Protein AF-A0A956KDX7-F1 (afdb_monomer_lite)

Foldseek 3Di:
DDPPPPDDVVVVVVVVVVVCVCPPPVNVVLVVLVVVLVVLLVVLVVLLVVLVVQLVVLLVVLVVQLVVLVVCCVVVVDPVSVVSNVVSVVSSVVSVVSSVVSNVVSVCSSVPRDNDD

Sequence (117 aa):
MTSLTKVNPQIVDSLNVQAQTITDQAVTERQGRGLAFQAVAQSTAMAVQDATDYLRNMSMIATTAVGTALAKMIETKDPSYARVVELAQSSVKVAAESFHLIGASASEIVKSYPINE

pLDDT: mean 89.91, std 12.74, range [38.84, 98.69]

Radius of gyration: 29.83 Å; chains: 1; bounding box: 69×41×77 Å

Structure (mmCIF, N/CA/C/O backbone):
data_AF-A0A956KDX7-F1
#
_entry.id   AF-A0A956KDX7-F1
#
loop_
_atom_site.group_PDB
_atom_site.id
_atom_site.type_symbol
_atom_site.label_atom_id
_atom_site.label_alt_id
_atom_site.label_comp_id
_atom_site.label_asym_id
_atom_site.label_entity_id
_atom_site.label_seq_id
_atom_site.pdbx_PDB_ins_code
_atom_site.Cartn_x
_atom_site.Cartn_y
_atom_site.Cartn_z
_atom_site.occupancy
_atom_site.B_iso_or_equiv
_atom_site.auth_seq_id
_atom_site.auth_comp_id
_atom_site.auth_asym_id
_atom_site.auth_atom_id
_atom_site.pdbx_PDB_model_num
ATOM 1 N N . MET A 1 1 ? 46.003 32.703 -47.638 1.00 38.84 1 MET A N 1
ATOM 2 C CA . MET A 1 1 ? 46.806 31.496 -47.350 1.00 38.84 1 MET A CA 1
ATOM 3 C C . MET A 1 1 ? 46.011 30.632 -46.385 1.00 38.84 1 MET A C 1
ATOM 5 O O . MET A 1 1 ? 46.080 30.823 -45.180 1.00 38.84 1 MET A O 1
ATOM 9 N N . THR A 1 2 ? 45.140 29.783 -46.918 1.00 42.66 2 THR A N 1
ATOM 10 C CA . THR A 1 2 ? 44.220 28.941 -46.148 1.00 42.66 2 THR A CA 1
ATOM 11 C C . THR A 1 2 ? 44.937 27.660 -45.741 1.00 42.66 2 THR A C 1
ATOM 13 O O . THR A 1 2 ? 44.982 26.693 -46.495 1.00 42.66 2 THR A O 1
ATOM 16 N N . SER A 1 3 ? 45.516 27.656 -44.540 1.00 46.81 3 SER A N 1
ATOM 17 C CA . SER A 1 3 ? 45.847 26.404 -43.861 1.00 46.81 3 SER A CA 1
ATOM 18 C C . SER A 1 3 ? 44.531 25.761 -43.424 1.00 46.81 3 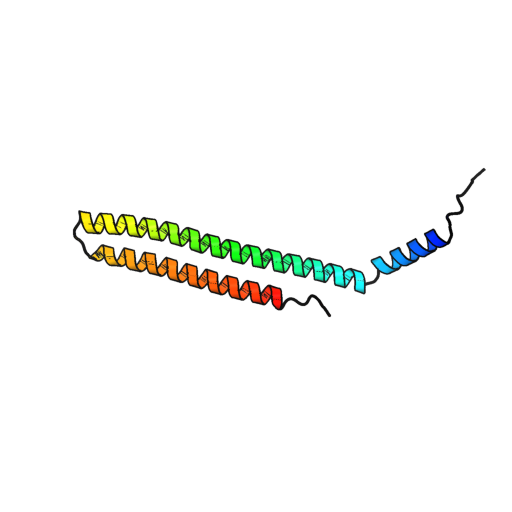SER A C 1
ATOM 20 O O . SER A 1 3 ? 44.039 26.001 -42.325 1.00 46.81 3 SER A O 1
ATOM 22 N N . LEU A 1 4 ? 43.898 25.019 -44.335 1.00 52.03 4 LEU A N 1
ATOM 23 C CA . LEU A 1 4 ? 42.880 24.045 -43.962 1.00 52.03 4 LEU A CA 1
ATOM 24 C C . LEU A 1 4 ? 43.614 22.917 -43.243 1.00 52.03 4 LEU A C 1
ATOM 26 O O . LEU A 1 4 ? 44.289 22.097 -43.864 1.00 52.03 4 LEU A O 1
ATOM 30 N N . THR A 1 5 ? 43.530 22.946 -41.918 1.00 56.41 5 THR A N 1
ATOM 31 C CA . THR A 1 5 ? 44.028 21.940 -40.987 1.00 56.41 5 THR A CA 1
ATOM 32 C C . THR A 1 5 ? 43.696 20.545 -41.516 1.00 56.41 5 THR A C 1
ATOM 34 O O . THR A 1 5 ? 42.536 20.135 -41.508 1.00 56.41 5 THR A O 1
ATOM 37 N N . LYS A 1 6 ? 44.698 19.803 -42.005 1.00 69.25 6 LYS A N 1
ATOM 38 C CA . LYS A 1 6 ? 44.539 18.375 -42.303 1.00 69.25 6 LYS A CA 1
ATOM 39 C C . LYS A 1 6 ? 44.358 17.655 -40.971 1.00 69.25 6 LYS A C 1
ATOM 41 O O . LYS A 1 6 ? 45.334 17.325 -40.303 1.00 69.25 6 LYS A O 1
ATOM 46 N N . VAL A 1 7 ? 43.108 17.49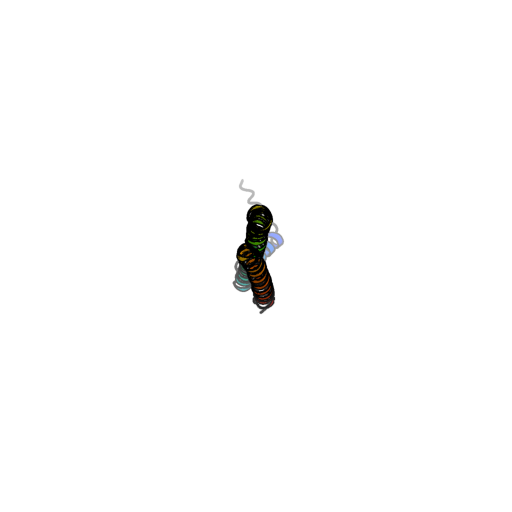3 -40.552 1.00 74.06 7 VAL A N 1
ATOM 47 C CA . VAL A 1 7 ? 42.754 16.697 -39.374 1.00 74.06 7 VAL A CA 1
ATOM 48 C C . VAL A 1 7 ? 43.257 15.266 -39.592 1.00 74.06 7 VAL A C 1
ATOM 50 O O . VAL A 1 7 ? 43.201 14.752 -40.710 1.00 74.06 7 VAL A O 1
ATOM 53 N N . ASN A 1 8 ? 43.794 14.644 -38.538 1.00 84.00 8 ASN A N 1
ATOM 54 C CA . ASN A 1 8 ? 44.323 13.281 -38.590 1.00 84.00 8 ASN A CA 1
ATOM 55 C C . ASN A 1 8 ? 43.230 12.313 -39.111 1.00 84.00 8 ASN A C 1
ATOM 57 O O . ASN A 1 8 ? 42.148 12.281 -38.520 1.00 84.00 8 ASN A O 1
ATOM 61 N N . PRO A 1 9 ? 43.494 11.514 -40.165 1.00 83.75 9 PRO A N 1
ATOM 62 C CA . PRO A 1 9 ? 42.525 10.569 -40.727 1.00 83.75 9 PRO A CA 1
ATOM 63 C C . PRO A 1 9 ? 41.897 9.620 -39.697 1.00 83.75 9 PRO A C 1
ATOM 65 O O . PRO A 1 9 ? 40.703 9.366 -39.757 1.00 83.75 9 PRO A O 1
ATOM 68 N N . GLN A 1 10 ? 42.648 9.190 -38.679 1.00 83.25 10 GLN A N 1
ATOM 69 C CA . GLN A 1 10 ? 42.137 8.319 -37.612 1.00 83.25 10 GLN A CA 1
ATOM 70 C C . GLN A 1 10 ? 41.071 9.010 -36.741 1.00 83.25 10 GLN A C 1
ATOM 72 O O . GLN A 1 10 ? 40.168 8.360 -36.212 1.00 83.25 10 GLN A O 1
ATOM 77 N N . ILE A 1 11 ? 41.146 10.338 -36.594 1.00 84.25 11 ILE A N 1
ATOM 78 C CA . ILE A 1 11 ? 40.119 11.126 -35.897 1.00 84.25 11 ILE A CA 1
ATOM 79 C C . ILE A 1 11 ? 38.853 11.210 -36.756 1.00 84.25 11 ILE A C 1
ATOM 81 O O . ILE A 1 11 ? 37.751 11.065 -36.238 1.00 84.25 11 ILE A O 1
ATOM 85 N N . VAL A 1 12 ? 38.998 11.390 -38.070 1.00 83.69 12 VAL A N 1
ATOM 86 C CA . VAL A 1 12 ? 37.855 11.412 -38.997 1.00 83.69 12 VAL A CA 1
ATOM 87 C C . VAL A 1 12 ? 37.167 10.043 -39.039 1.00 83.69 12 VAL A C 1
ATOM 89 O O . VAL A 1 12 ? 35.945 9.968 -38.936 1.00 83.69 12 VAL A O 1
ATOM 92 N N . ASP A 1 13 ? 37.942 8.961 -39.091 1.00 85.25 13 ASP A N 1
ATOM 93 C CA . ASP A 1 13 ? 37.415 7.595 -39.098 1.00 85.25 13 ASP A CA 1
ATOM 94 C C . ASP A 1 13 ? 36.713 7.245 -37.782 1.00 85.25 13 ASP A C 1
ATOM 96 O O . ASP A 1 13 ? 35.600 6.723 -37.795 1.00 85.25 13 ASP A O 1
ATOM 100 N N . SER A 1 14 ? 37.304 7.588 -36.633 1.00 84.19 14 SER A N 1
ATOM 101 C CA . SER A 1 14 ? 36.665 7.346 -35.331 1.00 84.19 14 SER A CA 1
ATOM 102 C C . SER A 1 14 ? 35.381 8.160 -35.127 1.00 84.19 14 SER A C 1
ATOM 104 O O . SER A 1 14 ? 34.442 7.650 -34.514 1.00 84.19 14 SER A O 1
ATOM 106 N N . LEU A 1 15 ? 35.293 9.380 -35.670 1.00 84.00 15 LEU A N 1
ATOM 107 C CA . LEU A 1 15 ? 34.060 10.175 -35.673 1.00 84.00 15 LEU A CA 1
ATOM 108 C C . LEU A 1 15 ? 32.990 9.579 -36.591 1.00 84.00 15 LEU A C 1
ATOM 110 O O . LEU A 1 15 ? 31.826 9.546 -36.206 1.00 84.00 15 LEU A O 1
ATOM 114 N N . ASN A 1 16 ? 33.364 9.065 -37.765 1.00 83.69 16 ASN A N 1
ATOM 115 C CA . ASN A 1 16 ? 32.429 8.393 -38.672 1.00 83.69 16 ASN A CA 1
ATOM 116 C C . ASN A 1 16 ? 31.890 7.089 -38.068 1.00 83.69 16 ASN A C 1
ATOM 118 O O . ASN A 1 16 ? 30.689 6.833 -38.139 1.00 83.69 16 ASN A O 1
ATOM 122 N N . VAL A 1 17 ? 32.748 6.302 -37.409 1.00 85.25 17 VAL A N 1
ATOM 123 C CA . VAL A 1 17 ? 32.337 5.096 -36.671 1.00 85.25 17 VAL A CA 1
ATOM 124 C C . VAL A 1 17 ? 31.410 5.458 -35.512 1.00 85.25 17 VAL A C 1
ATOM 126 O O . VAL A 1 17 ? 30.378 4.812 -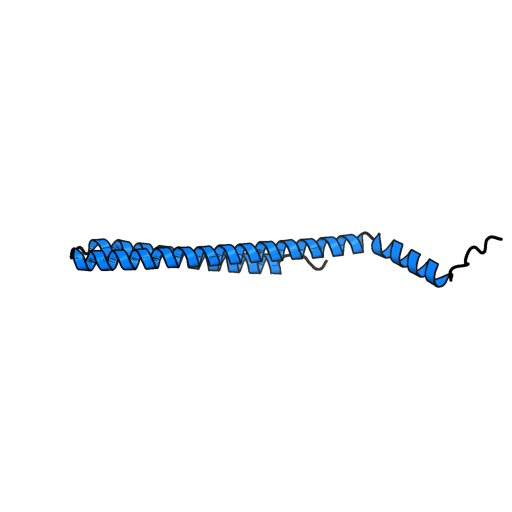35.335 1.00 85.25 17 VAL A O 1
ATOM 129 N N . GLN A 1 18 ? 31.717 6.511 -34.747 1.00 82.31 18 GLN A N 1
ATOM 130 C CA . GLN A 1 18 ? 30.822 6.995 -33.691 1.00 82.31 18 GLN A CA 1
ATOM 131 C C . GLN A 1 18 ? 29.483 7.468 -34.255 1.00 82.31 18 GLN A C 1
ATOM 133 O O . GLN A 1 18 ? 28.448 7.054 -33.744 1.00 82.31 18 GLN A O 1
ATOM 138 N N . ALA A 1 19 ? 29.486 8.268 -35.324 1.00 77.38 19 ALA A N 1
ATOM 139 C CA . ALA A 1 19 ? 28.275 8.765 -35.973 1.00 77.38 19 ALA A CA 1
ATOM 140 C C . ALA A 1 19 ? 27.385 7.618 -36.489 1.00 77.38 19 ALA A C 1
ATOM 142 O O . ALA A 1 19 ? 26.165 7.672 -36.342 1.00 77.38 19 ALA A O 1
ATOM 143 N N . GLN A 1 20 ? 27.980 6.549 -37.025 1.00 77.56 20 GLN A N 1
ATOM 144 C CA . GLN A 1 20 ? 27.248 5.340 -37.418 1.00 77.56 20 GLN A CA 1
ATOM 145 C C . GLN A 1 20 ? 26.741 4.550 -36.209 1.00 77.56 20 GLN A C 1
ATOM 147 O O . GLN A 1 20 ? 25.601 4.107 -36.205 1.00 77.56 20 GLN A O 1
ATOM 152 N N . THR A 1 21 ? 27.542 4.427 -35.151 1.00 77.69 21 THR A N 1
ATOM 153 C CA . THR A 1 21 ? 27.160 3.678 -33.943 1.00 77.69 21 THR A CA 1
ATOM 154 C C . THR A 1 21 ? 26.004 4.348 -33.195 1.00 77.69 21 THR A C 1
ATOM 156 O O . THR A 1 21 ? 25.123 3.664 -32.692 1.00 77.69 21 THR A O 1
ATOM 159 N N . ILE A 1 22 ? 25.966 5.683 -33.122 1.00 79.25 22 ILE A N 1
ATOM 160 C CA . ILE A 1 22 ? 24.874 6.404 -32.439 1.00 79.25 22 ILE A CA 1
ATOM 161 C C . ILE A 1 22 ? 23.586 6.473 -33.268 1.00 79.25 22 ILE A C 1
ATOM 163 O O . ILE A 1 22 ? 22.516 6.648 -32.696 1.00 79.25 22 ILE A O 1
ATOM 167 N N . THR A 1 23 ? 23.681 6.357 -34.596 1.00 77.12 23 THR A N 1
ATOM 168 C CA . THR A 1 23 ? 22.516 6.289 -35.497 1.00 77.12 23 THR A CA 1
ATOM 169 C C . THR A 1 23 ? 22.053 4.858 -35.750 1.00 77.12 23 THR A C 1
ATOM 171 O O . THR A 1 23 ? 20.988 4.658 -36.332 1.00 77.12 23 THR A O 1
ATOM 174 N N . ASP A 1 24 ? 22.815 3.869 -35.277 1.00 84.19 24 ASP A N 1
ATOM 175 C CA . ASP A 1 24 ? 22.420 2.471 -35.296 1.00 84.19 24 ASP A CA 1
ATOM 176 C C . ASP A 1 24 ? 21.109 2.302 -34.517 1.00 84.19 24 ASP A C 1
ATOM 178 O O . ASP A 1 24 ? 20.984 2.631 -33.326 1.00 84.19 24 ASP A O 1
ATOM 182 N N . GLN A 1 25 ? 20.114 1.772 -35.220 1.00 79.06 25 GLN A N 1
ATOM 183 C CA . GLN A 1 25 ? 18.797 1.483 -34.686 1.00 79.06 25 GLN A CA 1
ATOM 184 C C . GLN A 1 25 ? 18.890 0.594 -33.436 1.00 79.06 25 GLN A C 1
ATOM 186 O O . GLN A 1 25 ? 18.194 0.851 -32.456 1.00 79.06 25 GLN A O 1
ATOM 191 N N . ALA A 1 26 ? 19.825 -0.361 -33.394 1.00 79.81 26 ALA A N 1
ATOM 192 C CA . ALA A 1 26 ? 20.014 -1.245 -32.245 1.00 79.81 26 ALA A CA 1
ATOM 193 C C . ALA A 1 26 ? 20.528 -0.517 -30.987 1.00 79.81 26 ALA A C 1
ATOM 195 O O . ALA A 1 26 ? 20.305 -0.979 -29.861 1.00 79.81 26 ALA A O 1
ATOM 196 N N . VAL A 1 27 ? 21.244 0.603 -31.147 1.00 81.62 27 VAL A N 1
ATOM 197 C CA . VAL A 1 27 ? 21.696 1.448 -30.028 1.00 81.62 27 VAL A CA 1
ATOM 198 C C . VAL A 1 27 ? 20.547 2.319 -29.533 1.00 81.62 27 VAL A C 1
ATOM 200 O O . VAL A 1 27 ? 20.301 2.372 -28.326 1.00 81.62 27 VAL A O 1
ATOM 203 N N . THR A 1 28 ? 19.795 2.928 -30.450 1.00 81.62 28 THR A N 1
ATOM 204 C CA . THR A 1 28 ? 18.619 3.746 -30.112 1.00 81.62 28 THR A CA 1
ATOM 205 C C . THR A 1 28 ? 17.534 2.914 -29.418 1.00 81.62 28 THR A C 1
ATOM 207 O O . THR A 1 28 ? 16.993 3.328 -28.395 1.00 81.62 28 THR A O 1
ATOM 210 N N . GLU A 1 29 ? 17.260 1.702 -29.903 1.00 82.81 29 GLU A N 1
ATOM 211 C CA . GLU A 1 29 ? 16.289 0.788 -29.294 1.00 82.81 29 GLU A CA 1
ATOM 212 C C . GLU A 1 29 ? 16.709 0.344 -27.888 1.00 82.81 29 GLU A C 1
ATOM 214 O O . GLU A 1 29 ? 15.880 0.332 -26.977 1.00 82.81 29 GLU A O 1
ATOM 219 N N . ARG A 1 30 ? 17.995 0.028 -27.671 1.00 83.00 30 ARG A N 1
ATOM 220 C CA . ARG A 1 30 ? 18.514 -0.315 -26.335 1.00 83.00 30 ARG A CA 1
ATOM 221 C C . ARG A 1 30 ? 18.379 0.842 -25.351 1.00 83.00 30 ARG A C 1
ATOM 223 O O . ARG A 1 30 ? 17.954 0.632 -24.216 1.00 83.00 30 ARG A O 1
ATOM 230 N N . GLN A 1 31 ? 18.701 2.061 -25.781 1.00 84.56 31 GLN A N 1
ATOM 231 C CA . GLN A 1 31 ? 18.516 3.257 -24.958 1.00 84.56 31 GLN A CA 1
ATOM 232 C C . GLN A 1 31 ? 17.033 3.491 -24.640 1.00 84.56 31 GLN A C 1
ATOM 234 O O . GLN A 1 31 ? 16.687 3.710 -23.480 1.00 84.56 31 GLN A O 1
ATOM 239 N N . GLY A 1 32 ? 16.154 3.370 -25.639 1.00 84.88 32 GLY A N 1
ATOM 240 C CA . GLY A 1 32 ? 14.706 3.491 -25.467 1.00 84.88 32 GLY A CA 1
ATOM 241 C C . GLY A 1 32 ? 14.143 2.485 -24.461 1.00 84.88 32 GLY A C 1
ATOM 242 O O . GLY A 1 32 ? 13.394 2.875 -23.565 1.00 84.88 32 GLY A O 1
ATOM 243 N N . ARG A 1 33 ? 14.563 1.213 -24.533 1.00 85.12 33 ARG A N 1
ATOM 244 C CA . ARG A 1 33 ? 14.187 0.183 -23.547 1.00 85.12 33 ARG A CA 1
ATOM 245 C C . ARG A 1 33 ? 14.679 0.515 -22.141 1.00 85.12 33 ARG A C 1
ATOM 247 O O . ARG A 1 33 ? 13.922 0.368 -21.187 1.00 85.12 33 ARG A O 1
ATOM 254 N N . GLY A 1 34 ? 15.914 1.003 -22.004 1.00 86.75 34 GLY A N 1
ATOM 255 C CA . GLY A 1 34 ? 16.469 1.417 -20.713 1.00 86.75 34 GLY A CA 1
ATOM 256 C C . GLY A 1 34 ? 15.679 2.559 -20.066 1.00 86.75 34 GLY A C 1
ATOM 257 O O . GLY A 1 34 ? 15.354 2.492 -18.882 1.00 86.75 34 GLY A O 1
ATOM 258 N N . LEU A 1 35 ? 15.308 3.573 -20.851 1.00 90.25 35 LEU A N 1
ATOM 259 C CA . LEU A 1 35 ? 14.463 4.678 -20.386 1.00 90.25 35 LEU A CA 1
ATOM 260 C C . LEU A 1 35 ? 13.058 4.200 -20.006 1.00 90.25 35 LEU A C 1
ATOM 262 O O . LEU A 1 35 ? 12.517 4.616 -18.983 1.00 90.25 35 LEU A O 1
ATOM 266 N N . ALA A 1 36 ? 12.480 3.296 -20.795 1.00 89.88 36 ALA A N 1
ATOM 267 C CA . ALA A 1 36 ? 11.163 2.747 -20.511 1.00 89.88 36 ALA A CA 1
ATOM 268 C C . ALA A 1 36 ? 11.163 1.877 -19.238 1.00 89.88 36 ALA A C 1
ATOM 270 O O . ALA A 1 36 ? 10.268 2.021 -18.405 1.00 89.88 36 ALA A O 1
ATOM 271 N N . PHE A 1 37 ? 12.206 1.068 -19.014 1.00 92.19 37 PHE A N 1
ATOM 272 C CA . PHE A 1 37 ? 12.401 0.343 -17.755 1.00 92.19 37 PHE A CA 1
ATOM 273 C C . PHE A 1 37 ? 12.514 1.297 -16.562 1.00 92.19 37 PHE A C 1
ATOM 275 O O . PHE A 1 37 ? 11.862 1.082 -15.544 1.00 92.19 37 PHE A O 1
ATOM 282 N N . GLN A 1 38 ? 13.295 2.377 -16.683 1.00 93.69 38 GLN A N 1
ATOM 283 C CA . GLN A 1 38 ? 13.408 3.387 -15.625 1.00 93.69 38 GLN A CA 1
ATOM 284 C C . GLN A 1 38 ? 12.058 4.041 -15.310 1.00 93.69 38 GLN A C 1
ATOM 286 O O . GLN A 1 38 ? 11.722 4.199 -14.137 1.00 93.69 38 GLN A O 1
ATOM 291 N N . ALA A 1 39 ? 11.261 4.370 -16.331 1.00 95.19 39 ALA A N 1
ATOM 292 C CA . ALA A 1 39 ? 9.926 4.934 -16.148 1.00 95.19 39 ALA A CA 1
ATOM 293 C C . ALA A 1 39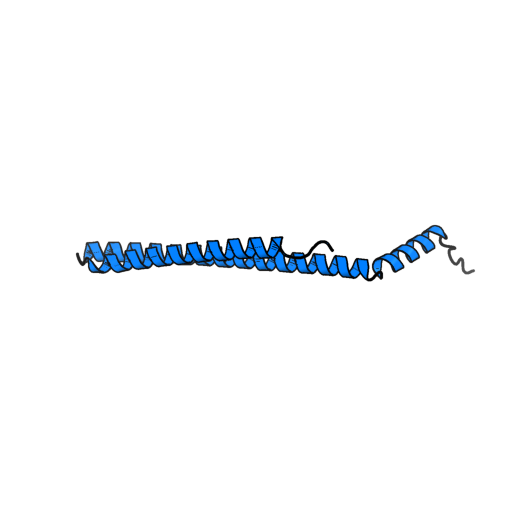 ? 8.976 3.953 -15.437 1.00 95.19 39 ALA A C 1
ATOM 295 O O . ALA A 1 39 ? 8.255 4.345 -14.518 1.00 95.19 39 ALA A O 1
ATOM 296 N N . VAL A 1 40 ? 9.012 2.666 -15.799 1.00 94.94 40 VAL A N 1
ATOM 297 C CA . VAL A 1 40 ? 8.235 1.616 -15.119 1.00 94.94 40 VAL A CA 1
ATOM 298 C C . VAL A 1 40 ? 8.697 1.433 -13.673 1.00 94.94 40 VAL A C 1
ATOM 300 O O . VAL A 1 40 ? 7.874 1.419 -12.757 1.00 94.94 40 VAL A O 1
ATOM 303 N N . ALA A 1 41 ? 10.005 1.357 -13.430 1.00 94.69 41 ALA A N 1
ATOM 304 C CA . ALA A 1 41 ? 10.562 1.257 -12.084 1.00 94.69 41 ALA A CA 1
ATOM 305 C C . ALA A 1 41 ? 10.174 2.465 -11.212 1.00 94.69 41 ALA A C 1
ATOM 307 O O . ALA A 1 41 ? 9.804 2.304 -10.051 1.00 94.69 41 ALA A O 1
ATOM 308 N N . GLN A 1 42 ? 10.182 3.676 -11.771 1.00 97.19 42 GLN A N 1
ATOM 309 C CA . GLN A 1 42 ? 9.751 4.875 -11.056 1.00 97.19 42 GLN A CA 1
ATOM 310 C C . GLN A 1 42 ? 8.247 4.855 -10.757 1.00 97.19 42 GLN A C 1
ATOM 312 O O . GLN A 1 42 ? 7.846 5.118 -9.626 1.00 97.19 42 GLN A O 1
ATOM 317 N N . SER A 1 43 ? 7.413 4.517 -11.742 1.00 97.25 43 SER A N 1
ATOM 318 C CA . SER A 1 43 ? 5.959 4.457 -11.566 1.00 97.25 43 SER A CA 1
ATOM 319 C C . SER A 1 43 ? 5.551 3.408 -10.526 1.00 97.25 43 SER A C 1
ATOM 321 O O . SER A 1 43 ? 4.725 3.683 -9.657 1.00 97.25 43 SER A O 1
ATOM 323 N N . THR A 1 44 ? 6.182 2.233 -10.548 1.00 97.44 44 THR A N 1
ATOM 324 C CA . THR A 1 44 ? 5.959 1.190 -9.534 1.00 97.44 44 THR A CA 1
ATOM 325 C C . THR A 1 44 ? 6.430 1.627 -8.147 1.00 97.44 44 THR A C 1
ATOM 327 O O . THR A 1 44 ? 5.728 1.384 -7.166 1.00 97.44 44 THR A O 1
ATOM 330 N N . ALA A 1 45 ? 7.561 2.334 -8.043 1.00 97.62 45 ALA A N 1
ATOM 331 C CA . ALA A 1 45 ? 8.014 2.910 -6.780 1.00 97.62 45 ALA A CA 1
ATOM 332 C C . ALA A 1 45 ? 7.019 3.943 -6.224 1.00 97.62 45 ALA A C 1
ATOM 334 O O . ALA A 1 45 ? 6.736 3.921 -5.027 1.00 97.62 45 ALA A O 1
ATOM 335 N N . MET A 1 46 ? 6.449 4.800 -7.077 1.00 98.31 46 MET A N 1
ATOM 336 C CA . MET A 1 46 ? 5.393 5.743 -6.685 1.00 98.31 46 MET A CA 1
ATOM 337 C C . MET A 1 46 ? 4.138 5.013 -6.198 1.00 98.31 46 MET A C 1
ATOM 339 O O . MET A 1 46 ? 3.624 5.347 -5.139 1.00 98.31 46 MET A O 1
ATOM 343 N N . ALA A 1 47 ? 3.701 3.955 -6.886 1.00 98.25 47 ALA A N 1
ATOM 344 C CA . ALA A 1 47 ? 2.547 3.167 -6.449 1.00 98.25 47 ALA A CA 1
ATOM 345 C C . ALA A 1 47 ? 2.752 2.543 -5.054 1.00 98.25 47 ALA A C 1
ATOM 347 O O . ALA A 1 47 ? 1.837 2.525 -4.231 1.00 98.25 47 ALA A O 1
ATOM 348 N N . VAL A 1 48 ? 3.964 2.059 -4.753 1.00 98.31 48 VAL A N 1
ATOM 349 C CA . VAL A 1 48 ? 4.306 1.548 -3.413 1.00 98.31 48 VAL A CA 1
ATOM 350 C C . VAL A 1 48 ? 4.330 2.672 -2.370 1.00 98.31 48 VAL A C 1
ATOM 352 O O . VAL A 1 48 ? 3.886 2.457 -1.239 1.00 98.31 48 VAL A O 1
ATOM 355 N N . GLN A 1 49 ? 4.814 3.865 -2.726 1.00 98.44 49 GLN A N 1
ATOM 356 C CA . GLN A 1 49 ? 4.772 5.042 -1.849 1.00 98.44 49 GLN A CA 1
ATOM 357 C C . GLN A 1 49 ? 3.329 5.450 -1.539 1.00 98.44 49 GLN A C 1
ATOM 359 O O . GLN A 1 49 ? 2.978 5.544 -0.365 1.00 98.44 49 GLN A O 1
ATOM 364 N N . ASP A 1 50 ? 2.469 5.557 -2.551 1.00 98.38 50 ASP A N 1
ATOM 365 C CA . ASP A 1 50 ? 1.049 5.883 -2.385 1.00 98.38 50 ASP A CA 1
ATOM 366 C C . ASP A 1 50 ? 0.337 4.856 -1.494 1.00 98.38 50 ASP A C 1
ATOM 368 O O . ASP A 1 50 ? -0.437 5.209 -0.602 1.00 98.38 50 ASP A O 1
ATOM 372 N N . ALA A 1 51 ? 0.636 3.568 -1.678 1.00 98.38 51 ALA A N 1
ATOM 373 C CA . ALA A 1 51 ? 0.087 2.507 -0.842 1.00 98.38 51 ALA A CA 1
ATOM 374 C C . ALA A 1 51 ? 0.592 2.579 0.613 1.00 98.38 51 ALA A C 1
ATOM 376 O O . ALA A 1 51 ? -0.170 2.336 1.554 1.00 98.38 51 ALA A O 1
ATOM 377 N N . THR A 1 52 ? 1.863 2.947 0.810 1.00 98.56 52 THR A N 1
ATOM 378 C CA . THR A 1 52 ? 2.441 3.198 2.141 1.00 98.56 52 THR A CA 1
ATOM 379 C C . THR A 1 52 ? 1.732 4.368 2.821 1.00 98.56 52 THR A C 1
ATOM 381 O O . THR A 1 52 ? 1.376 4.291 4.000 1.00 98.56 52 THR A O 1
ATOM 384 N N . ASP A 1 53 ? 1.501 5.445 2.075 1.00 98.56 53 ASP A N 1
ATOM 385 C CA . ASP A 1 53 ? 0.836 6.649 2.560 1.00 98.56 53 ASP A CA 1
ATOM 386 C C . ASP A 1 53 ? -0.632 6.376 2.892 1.00 98.56 53 ASP A C 1
ATOM 388 O O . ASP A 1 53 ? -1.110 6.801 3.945 1.00 98.56 53 ASP A O 1
ATOM 392 N N . TYR A 1 54 ? -1.329 5.586 2.073 1.00 98.44 54 TYR A N 1
ATOM 393 C CA . TYR A 1 54 ? -2.683 5.124 2.368 1.00 98.44 54 TYR A CA 1
ATOM 394 C C . TYR A 1 54 ? -2.750 4.347 3.690 1.00 98.44 54 TYR A C 1
ATOM 396 O O . TYR A 1 54 ? -3.576 4.669 4.549 1.00 98.44 54 TYR A O 1
ATOM 404 N N . LEU A 1 55 ? -1.849 3.380 3.902 1.00 98.69 55 LEU A N 1
ATOM 405 C CA . LEU A 1 55 ? -1.769 2.627 5.157 1.00 98.69 55 LEU A CA 1
ATOM 406 C C . LEU A 1 55 ? -1.487 3.539 6.358 1.00 98.69 55 LEU A C 1
ATOM 408 O O . LEU A 1 55 ? -2.137 3.407 7.402 1.00 98.69 55 LEU A O 1
ATOM 412 N N . ARG A 1 56 ? -0.556 4.489 6.220 1.00 98.62 56 ARG A N 1
ATOM 413 C CA . ARG A 1 56 ? -0.245 5.457 7.280 1.00 98.62 56 ARG A CA 1
ATOM 414 C C . ARG A 1 56 ? -1.465 6.315 7.617 1.00 98.62 56 ARG A C 1
ATOM 416 O O . ARG A 1 56 ? -1.817 6.436 8.790 1.00 98.62 56 ARG A O 1
ATOM 423 N N . ASN A 1 57 ? -2.135 6.858 6.604 1.00 98.44 57 ASN A N 1
ATOM 424 C CA . ASN A 1 57 ? -3.317 7.702 6.768 1.00 98.44 57 ASN A CA 1
ATOM 425 C C . ASN A 1 57 ? -4.463 6.939 7.435 1.00 98.44 57 ASN A C 1
ATOM 427 O O . ASN A 1 57 ? -5.054 7.431 8.398 1.00 98.44 57 ASN A O 1
ATOM 431 N N . MET A 1 58 ? -4.729 5.708 6.993 1.00 98.31 58 MET A N 1
ATOM 432 C CA . MET A 1 58 ? -5.769 4.877 7.593 1.00 98.31 58 MET A CA 1
ATOM 433 C C . MET A 1 58 ? -5.445 4.521 9.047 1.00 98.31 58 MET A C 1
ATOM 435 O O . MET A 1 58 ? -6.324 4.578 9.904 1.00 98.31 58 MET A O 1
ATOM 439 N N . SER A 1 59 ? -4.178 4.233 9.355 1.00 98.31 59 SER A N 1
ATOM 440 C CA . SER A 1 59 ? -3.726 3.954 10.725 1.00 98.31 59 SER A CA 1
ATOM 441 C C . SER A 1 59 ? -3.910 5.157 11.656 1.00 98.31 59 SER A C 1
ATOM 443 O O . SER A 1 59 ? -4.345 4.990 12.798 1.00 98.31 59 SER A O 1
ATOM 445 N N . MET A 1 60 ? -3.641 6.377 11.177 1.00 98.44 60 MET A N 1
ATOM 446 C CA . MET A 1 60 ? -3.862 7.609 11.948 1.00 98.44 60 MET A CA 1
ATOM 447 C C . MET A 1 60 ? -5.350 7.862 12.219 1.00 98.44 60 MET A C 1
ATOM 449 O O . MET A 1 60 ? -5.734 8.132 13.362 1.00 98.44 60 MET A O 1
ATOM 453 N N . ILE A 1 61 ? -6.197 7.729 11.192 1.00 98.12 61 ILE A N 1
ATOM 454 C CA . ILE A 1 61 ? -7.654 7.885 11.322 1.00 98.12 61 ILE A CA 1
ATOM 455 C C . ILE A 1 61 ? -8.204 6.846 12.301 1.00 98.12 61 ILE A C 1
ATOM 457 O O . ILE A 1 61 ? -8.928 7.198 13.232 1.00 98.12 61 ILE A O 1
ATOM 461 N N . ALA A 1 62 ? -7.824 5.578 12.131 1.00 98.38 62 ALA A N 1
ATOM 462 C CA . ALA A 1 62 ? -8.276 4.490 12.984 1.00 98.38 62 ALA A CA 1
ATOM 463 C C . ALA A 1 62 ? -7.855 4.692 14.442 1.00 98.38 62 ALA A C 1
ATOM 465 O O . ALA A 1 62 ? -8.688 4.566 15.333 1.00 98.38 62 ALA A O 1
ATOM 466 N N . THR A 1 63 ? -6.600 5.072 14.697 1.00 98.31 63 THR A N 1
ATOM 467 C CA . THR A 1 63 ? -6.110 5.338 16.062 1.00 98.31 63 THR A CA 1
ATOM 468 C C . THR A 1 63 ? -6.901 6.463 16.730 1.00 98.31 63 THR A C 1
ATOM 470 O O . THR A 1 63 ? -7.299 6.340 17.889 1.00 98.31 63 THR A O 1
ATOM 473 N N . THR A 1 64 ? -7.197 7.532 15.986 1.00 98.31 64 THR A N 1
ATOM 474 C CA . THR A 1 64 ? -8.017 8.648 16.479 1.00 98.31 64 THR A CA 1
ATOM 475 C C . THR A 1 64 ? -9.441 8.190 16.797 1.00 98.31 64 THR A C 1
ATOM 477 O O . THR A 1 64 ? -9.944 8.448 17.890 1.00 98.31 64 THR A O 1
ATOM 480 N N . ALA A 1 65 ? -10.073 7.452 15.879 1.00 98.06 65 ALA A N 1
ATOM 481 C CA . ALA A 1 65 ? -11.423 6.928 16.061 1.00 98.06 65 ALA A CA 1
ATOM 482 C C . ALA A 1 65 ? -11.516 5.976 17.263 1.00 98.06 65 ALA A C 1
ATOM 484 O O . ALA A 1 65 ? -12.446 6.089 18.060 1.00 98.06 65 ALA A O 1
ATOM 485 N N . VAL A 1 66 ? -10.532 5.085 17.434 1.00 98.50 66 VAL A N 1
ATOM 486 C CA . VAL A 1 66 ? -10.431 4.186 18.592 1.00 98.50 66 VAL A CA 1
ATOM 487 C C . VAL A 1 66 ? -10.321 4.990 19.884 1.00 98.50 66 VAL A C 1
ATOM 489 O O . VAL A 1 66 ? -11.080 4.736 20.814 1.00 98.50 66 VAL A O 1
ATOM 492 N N . GLY A 1 67 ? -9.438 5.992 19.942 1.00 98.12 67 GLY A N 1
ATOM 493 C CA . GLY A 1 67 ? -9.287 6.846 21.123 1.00 98.12 67 GLY A CA 1
ATOM 494 C C . GLY A 1 67 ? -10.592 7.548 21.517 1.00 98.12 67 GLY A C 1
ATOM 495 O O . GLY A 1 67 ? -10.997 7.499 22.679 1.00 98.12 67 GLY A O 1
ATOM 496 N N . THR A 1 68 ? -11.299 8.141 20.548 1.00 98.06 68 THR A N 1
ATOM 497 C CA . THR A 1 68 ? -12.601 8.784 20.790 1.00 98.06 68 THR A CA 1
ATOM 498 C C . THR A 1 68 ? -13.676 7.780 21.211 1.00 98.06 68 THR A C 1
ATOM 500 O O . THR A 1 68 ? -14.427 8.054 22.148 1.00 98.06 68 THR A O 1
ATOM 503 N N . ALA A 1 69 ? -13.749 6.617 20.561 1.00 98.25 69 ALA A N 1
ATOM 504 C CA . ALA A 1 69 ? -14.720 5.578 20.893 1.00 98.25 69 ALA A CA 1
ATOM 505 C C . ALA A 1 69 ? -14.515 5.043 22.315 1.00 98.25 69 ALA A C 1
ATOM 507 O O . ALA A 1 69 ? -15.481 4.920 23.063 1.00 98.25 69 ALA A O 1
ATOM 508 N N . LEU A 1 70 ? -13.266 4.798 22.720 1.00 98.12 70 LEU A N 1
ATOM 509 C CA . LEU A 1 70 ? -12.936 4.364 24.078 1.00 98.12 70 LEU A CA 1
ATOM 510 C C . LEU A 1 70 ? -13.318 5.420 25.121 1.00 98.12 70 LEU A C 1
ATOM 512 O O . LEU A 1 70 ? -13.942 5.084 26.126 1.00 98.12 70 LEU A O 1
ATOM 516 N N . ALA A 1 71 ? -13.010 6.697 24.867 1.00 98.31 71 ALA A N 1
ATOM 517 C CA . ALA A 1 71 ? -13.411 7.786 25.757 1.00 98.31 71 ALA A CA 1
ATOM 518 C C . ALA A 1 71 ? -14.938 7.836 25.929 1.00 98.31 71 ALA A C 1
ATOM 520 O O . ALA A 1 71 ? -15.431 7.914 27.055 1.00 98.31 71 ALA A O 1
ATOM 521 N N . LYS A 1 72 ? -15.692 7.713 24.828 1.00 98.06 72 LYS A N 1
ATOM 522 C CA . LYS A 1 72 ? -17.159 7.702 24.860 1.00 98.06 72 LYS A CA 1
ATOM 523 C C . LYS A 1 72 ? -17.740 6.466 25.529 1.00 98.06 72 LYS A C 1
ATOM 525 O O . LYS A 1 72 ? -18.693 6.603 26.293 1.00 98.06 72 LYS A O 1
ATOM 530 N N . MET A 1 73 ? -17.150 5.295 25.319 1.00 97.81 73 MET A N 1
ATOM 531 C CA . MET A 1 73 ? -17.546 4.063 25.998 1.00 97.81 73 MET A CA 1
ATOM 532 C C . MET A 1 73 ? -17.420 4.203 27.522 1.00 97.81 73 MET A C 1
ATOM 534 O O . MET A 1 73 ? -18.323 3.804 28.250 1.00 97.81 73 MET A O 1
ATOM 538 N N . ILE A 1 74 ? -16.337 4.820 28.010 1.00 97.75 74 ILE A N 1
ATOM 539 C CA . ILE A 1 74 ? -16.118 5.059 29.445 1.00 97.75 74 ILE A CA 1
ATOM 540 C C . ILE A 1 74 ? -17.091 6.116 29.987 1.00 97.75 74 ILE A C 1
ATOM 542 O O . ILE A 1 74 ? -17.699 5.906 31.035 1.00 97.75 74 ILE A O 1
ATOM 546 N N . GLU A 1 75 ? -17.247 7.237 29.279 1.00 98.31 75 GLU A N 1
ATOM 547 C CA . GLU A 1 75 ? -18.091 8.367 29.692 1.00 98.31 75 GLU A CA 1
ATOM 548 C C . GLU A 1 75 ? -19.574 7.976 29.783 1.00 98.31 75 GLU A C 1
ATOM 550 O O . GLU A 1 75 ? -20.253 8.291 30.758 1.00 98.31 75 GLU A O 1
ATOM 555 N N . THR A 1 76 ? -20.072 7.271 28.768 1.00 97.69 76 THR A N 1
ATOM 556 C CA . THR A 1 76 ? -21.500 6.948 28.622 1.00 97.69 76 THR A CA 1
ATOM 557 C C . THR A 1 76 ? -21.874 5.581 29.184 1.00 97.69 76 THR A C 1
ATOM 559 O O . THR A 1 76 ? -23.054 5.320 29.409 1.00 97.69 76 THR A O 1
ATOM 562 N N . LYS A 1 77 ? -20.884 4.704 29.410 1.00 96.62 77 LYS A N 1
ATOM 563 C CA . LYS A 1 77 ? -21.068 3.274 29.710 1.00 96.62 77 LYS A CA 1
ATOM 564 C C . LYS A 1 77 ? -21.837 2.515 28.621 1.00 96.62 77 LYS A C 1
ATOM 566 O O . LYS A 1 77 ? -22.368 1.440 28.894 1.00 96.62 77 LYS A O 1
ATOM 571 N N . ASP A 1 78 ? -21.897 3.054 27.404 1.00 96.50 78 ASP A N 1
ATOM 572 C CA . ASP A 1 78 ? -22.544 2.406 26.268 1.00 96.50 78 ASP A CA 1
ATOM 573 C C . ASP A 1 78 ? -21.560 1.454 25.559 1.00 96.50 78 ASP A C 1
ATOM 575 O O . ASP A 1 78 ? -20.559 1.909 24.994 1.00 96.50 78 ASP A O 1
ATOM 579 N N . PRO A 1 79 ? -21.817 0.132 25.548 1.00 95.56 79 PRO A N 1
ATOM 580 C CA . PRO A 1 79 ? -20.958 -0.826 24.864 1.00 95.56 79 PRO A CA 1
ATOM 581 C C . PRO A 1 79 ? -21.007 -0.722 23.331 1.00 95.56 79 PRO A C 1
ATOM 583 O O . PRO A 1 79 ? -20.144 -1.298 22.670 1.00 95.56 79 PRO A O 1
ATOM 586 N N . SER A 1 80 ? -21.963 0.009 22.744 1.00 95.00 80 SER A N 1
ATOM 587 C CA . SER A 1 80 ? -22.098 0.154 21.287 1.00 95.00 80 SER A CA 1
ATOM 588 C C . SER A 1 80 ? -20.841 0.739 20.622 1.00 95.00 80 SER A C 1
ATOM 590 O O . SER A 1 80 ? -20.510 0.383 19.487 1.00 95.00 80 SER A O 1
ATOM 592 N N . TYR A 1 81 ? -20.068 1.552 21.351 1.00 97.81 81 TYR A N 1
ATOM 593 C CA . TYR A 1 81 ? -18.806 2.125 20.879 1.00 97.81 81 TYR A CA 1
ATOM 594 C C . TYR A 1 81 ? -17.716 1.078 20.597 1.00 97.81 81 TYR A C 1
ATOM 596 O O . TYR A 1 81 ? -16.805 1.358 19.815 1.00 97.81 81 TYR A O 1
ATOM 604 N N . ALA A 1 82 ? -17.827 -0.147 21.129 1.00 96.38 82 ALA A N 1
ATOM 605 C CA . ALA A 1 82 ? -16.935 -1.251 20.764 1.00 96.38 82 ALA A CA 1
ATOM 606 C C . ALA A 1 82 ? -16.971 -1.538 19.251 1.00 96.38 82 ALA A C 1
ATOM 608 O O . ALA A 1 82 ? -15.938 -1.831 18.647 1.00 96.38 82 ALA A O 1
ATOM 609 N N . ARG A 1 83 ? -18.126 -1.340 18.599 1.00 96.94 83 ARG A N 1
ATOM 610 C CA . ARG A 1 83 ? -18.259 -1.529 17.149 1.00 96.94 83 ARG A CA 1
ATOM 611 C C . ARG A 1 83 ? -17.409 -0.545 16.343 1.00 96.94 83 ARG A C 1
ATOM 613 O O . ARG A 1 83 ? -16.905 -0.896 15.279 1.00 96.94 83 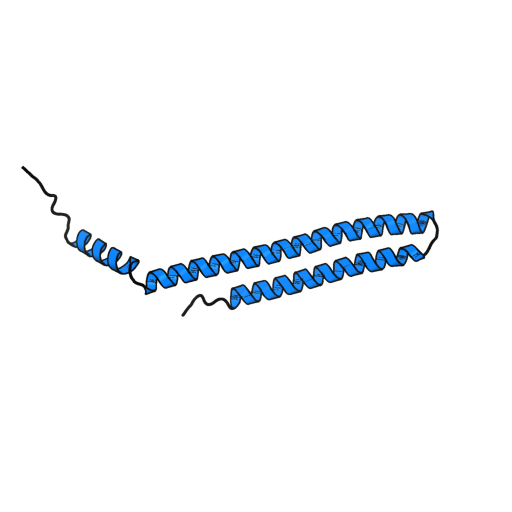ARG A O 1
ATOM 620 N N . VAL A 1 84 ? -17.230 0.679 16.841 1.00 96.75 84 VAL A N 1
ATOM 621 C CA . VAL A 1 84 ? -16.373 1.685 16.193 1.00 96.75 84 VAL A CA 1
ATOM 622 C C . VAL A 1 84 ? -14.910 1.247 16.243 1.00 96.75 84 VAL A C 1
ATOM 624 O O . VAL A 1 84 ? -14.200 1.383 15.249 1.00 96.75 84 VAL A O 1
ATOM 627 N N . VAL A 1 85 ? -14.479 0.665 17.367 1.00 97.12 85 VAL A N 1
ATOM 628 C CA . VAL A 1 85 ? -13.123 0.119 17.525 1.00 97.12 85 VAL A CA 1
ATOM 629 C C . VAL A 1 85 ? -12.876 -1.014 16.529 1.00 97.12 85 VAL A C 1
ATOM 631 O O . VAL A 1 85 ? -11.869 -0.992 15.822 1.00 97.12 85 VAL A O 1
ATOM 634 N N . GLU A 1 86 ? -13.813 -1.956 16.410 1.00 97.62 86 GLU A N 1
ATOM 635 C CA . GLU A 1 86 ? -13.724 -3.057 15.442 1.00 97.62 86 GLU A CA 1
ATOM 636 C C . GLU A 1 86 ? -13.636 -2.558 13.994 1.00 97.62 86 GLU A C 1
ATOM 638 O O . GLU A 1 86 ? -12.793 -3.019 13.222 1.00 97.62 86 GLU A O 1
ATOM 643 N N . LEU A 1 87 ? -14.490 -1.600 13.613 1.00 97.62 87 LEU A N 1
ATOM 644 C CA . LEU A 1 87 ? -14.490 -1.031 12.264 1.00 97.62 87 LEU A CA 1
ATOM 645 C C . LEU A 1 87 ? -13.177 -0.305 11.962 1.00 97.62 87 LEU A C 1
ATOM 647 O O . LEU A 1 87 ? -12.609 -0.493 10.888 1.00 97.62 87 LEU A O 1
ATOM 651 N N . ALA A 1 88 ? -12.661 0.475 12.912 1.00 97.94 88 ALA A N 1
ATOM 652 C CA . ALA A 1 88 ? -11.382 1.160 12.769 1.00 97.94 88 ALA A CA 1
ATOM 653 C C . ALA A 1 88 ? -10.223 0.167 12.568 1.00 97.94 88 ALA A C 1
ATOM 655 O O . ALA A 1 88 ? -9.415 0.339 11.655 1.00 97.94 88 ALA A O 1
ATOM 656 N N . GLN A 1 89 ? -10.173 -0.907 13.362 1.00 97.00 89 GLN A N 1
ATOM 657 C CA . GLN A 1 89 ? -9.172 -1.970 13.214 1.00 97.00 89 GLN A CA 1
ATOM 658 C C . GLN A 1 89 ? -9.295 -2.695 11.866 1.00 97.00 89 GLN A C 1
ATOM 660 O O . GLN A 1 89 ? -8.287 -2.946 11.201 1.00 97.00 89 GLN A O 1
ATOM 665 N N . SER A 1 90 ? -10.524 -2.984 11.425 1.00 98.06 90 SER A N 1
ATOM 666 C CA . SER A 1 90 ? -10.780 -3.604 10.122 1.00 98.06 90 SER A CA 1
ATOM 667 C C . SER A 1 90 ? -10.288 -2.732 8.965 1.00 98.06 90 SER A C 1
ATOM 669 O O . SER A 1 90 ? -9.708 -3.255 8.016 1.00 98.06 90 SER A O 1
ATOM 671 N N . SER A 1 91 ? -10.471 -1.412 9.037 1.00 97.62 91 SER A N 1
ATOM 672 C CA . SER A 1 91 ? -9.999 -0.494 7.994 1.00 97.62 91 SER A CA 1
ATOM 673 C C . SER A 1 91 ? -8.473 -0.487 7.868 1.00 97.62 91 SER A C 1
ATOM 675 O O . SER A 1 91 ? -7.952 -0.481 6.754 1.00 97.62 91 SER A O 1
ATOM 677 N N . VAL A 1 92 ? -7.739 -0.560 8.986 1.00 98.44 92 VAL A N 1
ATOM 678 C CA . VAL A 1 92 ? -6.268 -0.691 8.959 1.00 98.44 92 VAL A CA 1
ATOM 679 C C . VAL A 1 92 ? -5.847 -2.010 8.319 1.00 98.44 92 VAL A C 1
ATOM 681 O O . VAL A 1 92 ? -4.915 -2.027 7.517 1.00 98.44 92 VAL A O 1
ATOM 684 N N . LYS A 1 93 ? -6.553 -3.107 8.620 1.00 98.31 93 LYS A N 1
ATOM 685 C CA . LYS A 1 93 ? -6.280 -4.413 8.011 1.00 98.31 93 LYS A CA 1
ATOM 686 C C . LYS A 1 93 ? -6.436 -4.371 6.487 1.00 98.31 93 LYS A C 1
ATOM 688 O O . LYS A 1 93 ? -5.530 -4.803 5.782 1.00 98.31 93 LYS A O 1
ATOM 693 N N . VAL A 1 94 ? -7.525 -3.786 5.984 1.00 98.12 94 VAL A N 1
ATOM 694 C CA . VAL A 1 94 ? -7.757 -3.620 4.536 1.00 98.12 94 VAL A CA 1
ATOM 695 C C . VAL A 1 94 ? -6.662 -2.766 3.889 1.00 98.12 94 VAL A C 1
ATOM 697 O O . VAL A 1 94 ? -6.178 -3.086 2.801 1.00 98.12 94 VAL A O 1
ATOM 700 N N . ALA A 1 95 ? -6.223 -1.698 4.559 1.00 98.38 95 ALA A N 1
ATOM 701 C CA . ALA A 1 95 ? -5.129 -0.874 4.055 1.00 98.38 95 ALA A CA 1
ATOM 702 C C . ALA A 1 95 ? -3.792 -1.635 4.015 1.00 98.38 95 ALA A C 1
ATOM 704 O O . ALA A 1 95 ? -3.031 -1.488 3.059 1.00 98.38 95 ALA A O 1
ATOM 705 N N . ALA A 1 96 ? -3.524 -2.494 5.002 1.00 98.50 96 ALA A N 1
ATOM 706 C CA . ALA A 1 96 ? -2.327 -3.332 5.033 1.00 98.50 96 ALA A CA 1
ATOM 707 C C . ALA A 1 96 ? -2.344 -4.404 3.930 1.00 98.50 96 ALA A C 1
ATOM 709 O O . ALA A 1 96 ? -1.329 -4.628 3.272 1.00 98.50 96 ALA A O 1
ATOM 710 N N . GLU A 1 97 ? -3.500 -5.025 3.685 1.00 98.44 97 GLU A N 1
ATOM 711 C CA . GLU A 1 97 ? -3.700 -5.961 2.571 1.00 98.44 97 GLU A CA 1
ATOM 712 C C . GLU A 1 97 ? -3.497 -5.267 1.217 1.00 98.44 97 GLU A C 1
ATOM 714 O O . GLU A 1 97 ? -2.807 -5.798 0.346 1.00 98.44 97 GLU A O 1
ATOM 719 N N . SER A 1 98 ? -4.017 -4.045 1.065 1.00 97.81 98 SER A N 1
ATOM 720 C CA . SER A 1 98 ? -3.824 -3.231 -0.143 1.00 97.81 98 SER A CA 1
ATOM 721 C C . SER A 1 98 ? -2.347 -2.899 -0.368 1.00 97.81 98 SER A C 1
ATOM 723 O O . SER A 1 98 ? -1.839 -3.071 -1.475 1.00 97.81 98 SER A O 1
ATOM 725 N N . PHE A 1 99 ? -1.631 -2.488 0.685 1.00 98.62 99 PHE A N 1
ATOM 726 C CA . PHE A 1 99 ? -0.189 -2.247 0.627 1.00 98.62 99 PHE A CA 1
ATOM 727 C C . PHE A 1 99 ? 0.587 -3.495 0.199 1.00 98.62 99 PHE A C 1
ATOM 729 O O . PHE A 1 99 ? 1.438 -3.419 -0.688 1.00 98.62 99 PHE A O 1
ATOM 736 N N . HIS A 1 100 ? 0.261 -4.655 0.773 1.00 98.38 100 HIS A N 1
ATOM 737 C CA . HIS A 1 100 ? 0.892 -5.916 0.401 1.00 98.38 100 HIS A CA 1
ATOM 738 C C . HIS A 1 100 ? 0.650 -6.272 -1.072 1.00 98.38 100 HIS A C 1
ATOM 740 O O . HIS A 1 100 ? 1.601 -6.578 -1.791 1.00 98.38 100 HIS A O 1
ATOM 746 N N . LEU A 1 101 ? -0.602 -6.195 -1.535 1.00 98.38 101 LEU A N 1
ATOM 747 C CA . LEU A 1 101 ? -0.970 -6.525 -2.911 1.00 98.38 101 LEU A CA 1
ATOM 748 C C . LEU A 1 101 ? -0.288 -5.601 -3.926 1.00 98.38 101 LEU A C 1
ATOM 750 O O . LEU A 1 101 ? 0.239 -6.073 -4.937 1.00 98.38 101 LEU A O 1
ATOM 754 N N . ILE A 1 102 ? -0.267 -4.294 -3.652 1.00 98.25 102 ILE A N 1
ATOM 755 C CA . ILE A 1 102 ? 0.402 -3.310 -4.508 1.00 98.25 102 ILE A CA 1
ATOM 756 C C . ILE A 1 102 ? 1.913 -3.555 -4.509 1.00 98.25 102 ILE A C 1
ATOM 758 O O . ILE A 1 102 ? 2.517 -3.576 -5.577 1.00 98.25 102 ILE A O 1
ATOM 762 N N . GLY A 1 103 ? 2.523 -3.822 -3.350 1.00 97.81 103 GLY A N 1
ATOM 763 C CA . GLY A 1 103 ? 3.947 -4.152 -3.249 1.00 97.81 103 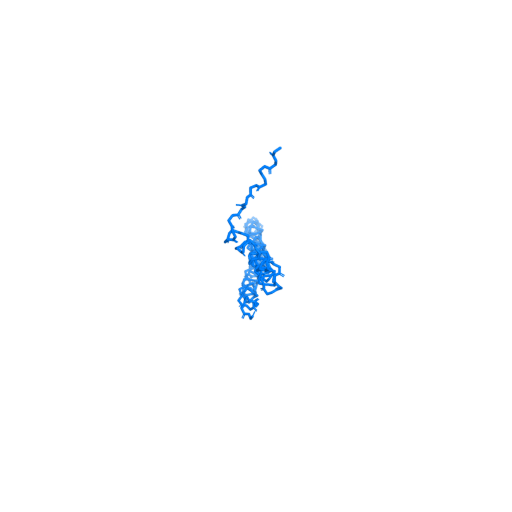GLY A CA 1
ATOM 764 C C . GLY A 1 103 ? 4.333 -5.417 -4.023 1.00 97.81 103 GLY A C 1
ATOM 765 O O . GLY A 1 103 ? 5.333 -5.422 -4.743 1.00 97.81 103 GLY A O 1
ATOM 766 N N . ALA A 1 104 ? 3.522 -6.474 -3.931 1.00 97.94 104 ALA A N 1
ATOM 767 C CA . ALA A 1 104 ? 3.723 -7.704 -4.693 1.00 97.94 104 ALA A CA 1
ATOM 768 C C . ALA A 1 104 ? 3.603 -7.454 -6.206 1.00 97.94 104 ALA A C 1
ATOM 770 O O . ALA A 1 104 ? 4.484 -7.852 -6.968 1.00 97.94 104 ALA A O 1
ATOM 771 N N . SER A 1 105 ? 2.562 -6.727 -6.623 1.00 97.19 105 SER A N 1
ATOM 772 C CA . SER A 1 105 ? 2.324 -6.385 -8.031 1.00 97.19 105 SER A CA 1
ATOM 773 C C . SER A 1 105 ? 3.448 -5.517 -8.602 1.00 97.19 105 SER A C 1
ATOM 775 O O . SER A 1 105 ? 3.949 -5.790 -9.687 1.00 97.19 105 SER A O 1
ATOM 777 N N . ALA A 1 106 ? 3.900 -4.508 -7.853 1.00 95.62 106 ALA A N 1
ATOM 778 C CA . ALA A 1 106 ? 5.022 -3.651 -8.227 1.00 95.62 106 ALA A CA 1
ATOM 779 C C . ALA A 1 106 ? 6.319 -4.454 -8.407 1.00 95.62 106 ALA A C 1
ATOM 781 O O . ALA A 1 106 ? 7.028 -4.267 -9.396 1.00 95.62 106 ALA A O 1
ATOM 782 N N . SER A 1 107 ? 6.613 -5.381 -7.485 1.00 94.19 107 SER A N 1
ATOM 783 C CA . SER A 1 107 ? 7.783 -6.259 -7.597 1.00 94.19 107 SER A CA 1
ATOM 784 C C . SER A 1 107 ? 7.732 -7.116 -8.861 1.00 94.19 107 SER A C 1
ATOM 786 O O . SER A 1 107 ? 8.745 -7.248 -9.549 1.00 94.19 107 SER A O 1
ATOM 788 N N . GLU A 1 108 ? 6.564 -7.670 -9.177 1.00 95.62 108 GLU A N 1
ATOM 789 C CA . GLU A 1 108 ? 6.381 -8.511 -10.357 1.00 95.62 108 GLU A CA 1
ATOM 790 C C . GLU A 1 108 ? 6.504 -7.713 -11.660 1.00 95.62 108 GLU A C 1
ATOM 792 O O . GLU A 1 108 ? 7.198 -8.141 -12.581 1.00 95.62 108 GLU A O 1
ATOM 797 N N . ILE A 1 109 ? 5.914 -6.516 -11.728 1.00 93.69 109 ILE A N 1
ATOM 798 C CA . ILE A 1 109 ? 6.006 -5.632 -12.900 1.00 93.69 109 ILE A CA 1
ATOM 799 C C . ILE A 1 109 ? 7.467 -5.283 -13.210 1.00 93.69 109 ILE A C 1
ATOM 801 O O . ILE A 1 109 ? 7.889 -5.374 -14.360 1.00 93.69 109 ILE A O 1
ATOM 805 N N . VAL A 1 110 ? 8.264 -4.916 -12.199 1.00 91.56 110 VAL A N 1
ATOM 806 C CA . VAL A 1 110 ? 9.682 -4.576 -12.417 1.00 91.56 110 VAL A CA 1
ATOM 807 C C . VAL A 1 110 ? 10.492 -5.797 -12.861 1.00 91.56 110 VAL A C 1
ATOM 809 O O . VAL A 1 110 ? 11.347 -5.666 -13.733 1.00 91.56 110 VAL A O 1
ATOM 812 N N . LYS A 1 111 ? 10.234 -6.986 -12.298 1.00 90.81 111 LYS A N 1
ATOM 813 C CA . LYS A 1 111 ? 10.946 -8.224 -12.668 1.00 90.81 111 LYS A CA 1
ATOM 814 C C . LYS A 1 111 ? 10.601 -8.723 -14.069 1.00 90.81 111 LYS A C 1
ATOM 816 O O . LYS A 1 111 ? 11.469 -9.268 -14.742 1.00 90.81 111 LYS A O 1
ATOM 821 N N . SER A 1 112 ? 9.344 -8.571 -14.476 1.00 90.25 112 SER A N 1
ATOM 822 C CA . SER A 1 112 ? 8.832 -9.057 -15.762 1.00 90.25 112 SER A CA 1
ATOM 823 C C . SER A 1 112 ? 9.072 -8.087 -16.919 1.00 90.25 112 SER A C 1
ATOM 825 O O . SER A 1 112 ? 8.850 -8.454 -18.073 1.00 90.25 112 SER A O 1
ATOM 827 N N . TYR A 1 113 ? 9.541 -6.864 -16.650 1.00 88.06 113 TYR A N 1
ATOM 828 C CA . TYR A 1 113 ? 9.795 -5.896 -17.708 1.00 88.06 113 TYR A CA 1
ATOM 829 C C . TYR A 1 113 ? 10.991 -6.321 -18.584 1.00 88.06 113 TYR A C 1
ATOM 831 O O . TYR A 1 113 ? 12.087 -6.542 -18.061 1.00 88.06 113 TYR A O 1
ATOM 839 N N . PRO A 1 114 ? 10.831 -6.408 -19.917 1.00 78.75 114 PRO A N 1
ATOM 840 C CA . PRO A 1 114 ? 11.874 -6.906 -20.806 1.00 78.75 114 PRO A CA 1
ATOM 841 C C . PRO A 1 114 ? 13.008 -5.884 -20.959 1.00 78.75 114 PRO A C 1
ATOM 843 O O . PRO A 1 114 ? 12.871 -4.859 -21.625 1.00 78.75 114 PRO A O 1
ATOM 846 N N . ILE A 1 115 ? 14.152 -6.187 -20.347 1.00 69.69 115 ILE A N 1
ATOM 847 C CA . ILE A 1 115 ? 15.390 -5.396 -20.459 1.00 69.69 115 ILE A CA 1
ATOM 848 C C . ILE A 1 115 ? 16.426 -6.026 -21.399 1.00 69.69 115 ILE A C 1
ATOM 850 O O . ILE A 1 115 ? 17.248 -5.296 -21.949 1.00 69.69 115 ILE A O 1
ATOM 854 N N . ASN A 1 116 ? 16.353 -7.340 -21.647 1.00 57.81 116 ASN A N 1
ATOM 855 C CA . ASN A 1 116 ? 17.337 -8.084 -22.437 1.00 57.81 116 ASN A CA 1
ATOM 856 C C . ASN A 1 116 ? 16.663 -9.030 -23.447 1.00 57.81 116 ASN A C 1
ATOM 858 O O . ASN A 1 116 ? 16.457 -10.199 -23.136 1.00 57.81 116 ASN A O 1
ATOM 862 N N . GLU A 1 117 ? 16.376 -8.526 -24.646 1.00 51.72 117 GLU A N 1
ATOM 863 C CA . GLU A 1 117 ? 16.367 -9.277 -25.914 1.00 51.72 117 GLU A CA 1
ATOM 864 C C . GLU A 1 117 ? 17.028 -8.400 -26.987 1.00 51.72 117 GLU A C 1
ATOM 866 O O . GLU A 1 117 ? 16.880 -7.147 -26.897 1.00 51.72 117 GLU A O 1
#

Secondary structure (DSSP, 8-state):
--------HHHHHHHHHHHHHHH-HHHHHHHHHHHHHHHHHHHHHHHHHHHHHHHHHHHHHHHHHHHHHHHHHHHH--GGGHHHHHHHHHHHHHHHHHHHHHHHHHHHHHHHS----